Protein AF-I7CPV3-F1 (afdb_monomer_lite)

Secondary structure (DSSP, 8-state):
--PPPHHHHHHHHHHHHHHHHHHHHHHHHTS-HHHH-PPEEEEEETTEEEEEESS-SS-THHHHHHHHHHHHHHHHHHHHHHHHHHHHHHHHHHHHTT-------

Structure (mmCIF, N/CA/C/O backbone):
data_AF-I7CPV3-F1
#
_entry.id   AF-I7CPV3-F1
#
loop_
_atom_site.group_PDB
_atom_site.id
_atom_site.type_symbol
_atom_site.label_atom_id
_atom_site.label_alt_id
_atom_site.label_comp_id
_atom_site.label_asym_id
_atom_site.label_entity_id
_atom_site.label_seq_id
_atom_site.pdbx_PDB_ins_code
_atom_site.Cartn_x
_atom_site.Cartn_y
_atom_site.Cartn_z
_atom_site.occupancy
_atom_site.B_iso_or_equiv
_atom_site.auth_seq_id
_atom_site.auth_comp_id
_atom_site.auth_asym_id
_atom_site.auth_atom_id
_atom_site.pdbx_PDB_model_num
ATOM 1 N N . MET A 1 1 ? 0.836 -8.571 -29.871 1.00 46.12 1 MET A N 1
ATOM 2 C CA . MET A 1 1 ? 1.008 -8.384 -28.420 1.00 46.12 1 MET A CA 1
ATOM 3 C C . MET A 1 1 ? 2.054 -7.296 -28.303 1.00 46.12 1 MET A C 1
ATOM 5 O O . MET A 1 1 ? 3.117 -7.473 -28.872 1.00 46.12 1 MET A O 1
ATOM 9 N N . ILE A 1 2 ? 1.675 -6.114 -27.819 1.00 61.22 2 ILE A N 1
ATOM 10 C CA . ILE A 1 2 ? 2.611 -4.995 -27.653 1.00 61.22 2 ILE A CA 1
ATOM 11 C C . ILE A 1 2 ? 3.249 -5.204 -26.290 1.00 61.22 2 ILE A C 1
ATOM 13 O O . ILE A 1 2 ? 2.552 -5.153 -25.276 1.00 61.22 2 ILE A O 1
ATOM 17 N N . ASP A 1 3 ? 4.529 -5.549 -26.289 1.00 73.00 3 ASP A N 1
ATOM 18 C CA . ASP A 1 3 ? 5.313 -5.637 -25.069 1.00 73.00 3 ASP A CA 1
ATOM 19 C C . ASP A 1 3 ? 5.643 -4.211 -24.608 1.00 73.00 3 ASP A C 1
ATOM 21 O O . ASP A 1 3 ? 6.162 -3.422 -25.402 1.00 73.00 3 ASP A O 1
ATOM 25 N N . PRO A 1 4 ? 5.288 -3.840 -23.366 1.00 70.94 4 PRO A N 1
ATOM 26 C CA . PRO A 1 4 ? 5.535 -2.499 -22.865 1.00 70.94 4 PRO A CA 1
ATOM 27 C C . PRO A 1 4 ? 7.034 -2.259 -22.706 1.00 70.94 4 PRO A C 1
ATOM 29 O O . PRO A 1 4 ? 7.773 -3.146 -22.262 1.00 70.94 4 PRO A O 1
ATOM 32 N N . THR A 1 5 ? 7.463 -1.041 -23.030 1.00 79.38 5 THR A N 1
ATOM 33 C CA . THR A 1 5 ? 8.871 -0.637 -22.912 1.00 79.38 5 THR A CA 1
ATOM 34 C C . THR A 1 5 ? 9.285 -0.596 -21.436 1.00 79.38 5 THR A C 1
ATOM 36 O O . THR A 1 5 ? 8.443 -0.424 -20.545 1.00 79.38 5 THR A O 1
ATOM 39 N N . ASP A 1 6 ? 10.578 -0.726 -21.129 1.00 78.31 6 ASP A N 1
ATOM 40 C CA . ASP A 1 6 ? 11.042 -0.718 -19.733 1.00 78.31 6 ASP A CA 1
ATOM 41 C C . ASP A 1 6 ? 10.694 0.583 -18.989 1.00 78.31 6 ASP A C 1
ATOM 43 O O . ASP A 1 6 ? 10.393 0.558 -17.790 1.00 78.31 6 ASP A O 1
ATOM 47 N N . ARG A 1 7 ? 10.593 1.710 -19.709 1.00 75.94 7 ARG A N 1
ATOM 48 C CA . ARG A 1 7 ? 10.096 2.981 -19.155 1.00 75.94 7 ARG A CA 1
ATOM 49 C C . ARG A 1 7 ? 8.630 2.898 -18.740 1.00 75.94 7 ARG A C 1
ATOM 51 O O . ARG A 1 7 ? 8.266 3.386 -17.671 1.00 75.94 7 ARG A O 1
ATOM 58 N N . GLU A 1 8 ? 7.786 2.268 -19.552 1.00 81.88 8 GLU A N 1
ATOM 59 C CA . GLU A 1 8 ? 6.363 2.093 -19.242 1.00 81.88 8 GLU A CA 1
ATOM 60 C C . GLU A 1 8 ? 6.172 1.173 -18.032 1.00 81.88 8 GLU A C 1
ATOM 62 O O . GLU A 1 8 ? 5.347 1.455 -17.160 1.00 81.88 8 GLU A O 1
ATOM 67 N N . LYS A 1 9 ? 6.994 0.123 -17.918 1.00 79.56 9 LYS A N 1
ATOM 68 C CA . LYS A 1 9 ? 7.023 -0.761 -16.745 1.00 79.56 9 LYS A CA 1
ATOM 69 C C . LYS A 1 9 ? 7.426 -0.028 -15.465 1.00 79.56 9 LYS A C 1
ATOM 71 O O . LYS A 1 9 ? 6.807 -0.254 -14.426 1.00 79.56 9 LYS A O 1
ATOM 76 N N . ALA A 1 10 ? 8.425 0.855 -15.523 1.00 78.06 10 ALA A N 1
ATOM 77 C CA . ALA A 1 10 ? 8.853 1.638 -14.363 1.00 78.06 10 ALA A CA 1
ATOM 78 C C . ALA A 1 10 ? 7.758 2.614 -13.891 1.00 78.06 10 ALA A C 1
ATOM 80 O O . ALA A 1 10 ? 7.456 2.683 -12.697 1.00 78.06 10 ALA A O 1
ATOM 81 N N . ILE A 1 11 ? 7.104 3.314 -14.825 1.00 83.81 11 ILE A N 1
ATOM 82 C CA . ILE A 1 11 ? 5.985 4.217 -14.512 1.00 83.81 11 ILE A CA 1
ATOM 83 C C . ILE A 1 11 ? 4.813 3.432 -13.912 1.00 83.81 11 ILE A C 1
ATOM 85 O O . ILE A 1 11 ? 4.240 3.855 -12.906 1.00 83.81 11 ILE A O 1
ATOM 89 N N . ALA A 1 12 ? 4.486 2.268 -14.481 1.00 84.50 12 ALA A N 1
ATOM 90 C CA . ALA A 1 12 ? 3.434 1.402 -13.962 1.00 84.50 12 ALA A CA 1
ATOM 91 C C . ALA A 1 12 ? 3.739 0.918 -12.533 1.00 84.50 12 ALA A C 1
ATOM 93 O O . ALA A 1 12 ? 2.859 0.970 -11.675 1.00 84.50 12 ALA A O 1
ATOM 94 N N . ALA A 1 13 ? 4.982 0.515 -12.244 1.00 81.38 13 ALA A N 1
ATOM 95 C CA . ALA A 1 13 ? 5.397 0.100 -10.903 1.00 81.38 13 ALA A CA 1
ATOM 96 C C . ALA A 1 13 ? 5.231 1.230 -9.869 1.00 81.38 13 ALA A C 1
ATOM 98 O O . ALA A 1 13 ? 4.670 1.010 -8.792 1.00 81.38 13 ALA A O 1
ATOM 99 N N . CYS A 1 14 ? 5.637 2.456 -10.216 1.00 83.19 14 CYS A N 1
ATOM 100 C CA . CYS A 1 14 ? 5.428 3.634 -9.373 1.00 83.19 14 CYS A CA 1
ATOM 101 C C . CYS A 1 14 ? 3.939 3.941 -9.160 1.00 83.19 14 CYS A C 1
ATOM 103 O O . CYS A 1 14 ? 3.518 4.173 -8.027 1.00 83.19 14 CYS A O 1
ATOM 105 N N . ALA A 1 15 ? 3.125 3.903 -10.218 1.00 87.75 15 ALA A N 1
ATOM 106 C CA . ALA A 1 15 ? 1.689 4.156 -10.123 1.00 87.75 15 ALA A CA 1
ATOM 107 C C . ALA A 1 15 ? 0.982 3.136 -9.215 1.00 87.75 15 ALA A C 1
ATOM 109 O O . ALA A 1 15 ? 0.148 3.513 -8.391 1.00 87.75 15 ALA A O 1
ATOM 110 N N . VAL A 1 16 ? 1.354 1.857 -9.313 1.00 88.25 16 VAL A N 1
ATOM 111 C CA . VAL A 1 16 ? 0.832 0.795 -8.444 1.00 88.25 16 VA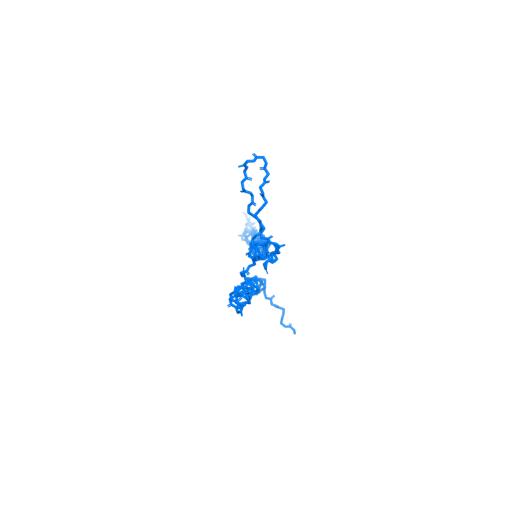L A CA 1
ATOM 112 C C . VAL A 1 16 ? 1.243 1.025 -6.991 1.00 88.25 16 VAL A C 1
ATOM 114 O O . VAL A 1 16 ? 0.389 0.964 -6.108 1.00 88.25 16 VAL A O 1
ATOM 117 N N . ALA A 1 17 ? 2.515 1.340 -6.727 1.00 87.56 17 ALA A N 1
ATOM 118 C CA . ALA A 1 17 ? 2.985 1.615 -5.370 1.00 87.56 17 ALA A CA 1
ATOM 119 C C . ALA A 1 17 ? 2.232 2.793 -4.735 1.00 87.56 17 ALA A C 1
ATOM 121 O O . ALA A 1 17 ? 1.75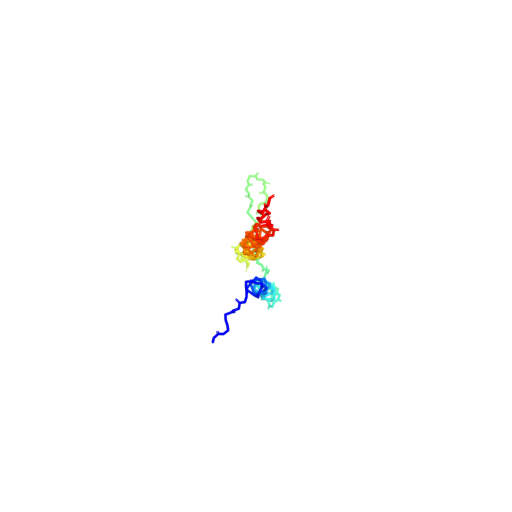0 2.683 -3.607 1.00 87.56 17 ALA A O 1
ATOM 122 N N . VAL A 1 18 ? 2.055 3.890 -5.478 1.00 89.00 18 VAL A N 1
ATOM 123 C CA . VAL A 1 18 ? 1.279 5.049 -5.017 1.00 89.00 18 VAL A CA 1
ATOM 124 C C . VAL A 1 18 ? -0.185 4.674 -4.790 1.00 89.00 18 VAL A C 1
ATOM 126 O O . VAL A 1 18 ? -0.746 5.049 -3.765 1.00 89.00 18 VAL A O 1
ATOM 129 N N . GLY A 1 19 ? -0.797 3.903 -5.692 1.00 90.31 19 GLY A N 1
ATOM 130 C CA . GLY A 1 19 ? -2.180 3.447 -5.556 1.00 90.31 19 GLY A CA 1
ATOM 131 C C . GLY A 1 19 ? -2.409 2.586 -4.312 1.00 90.31 19 GLY A C 1
ATOM 132 O O . GLY A 1 19 ? -3.391 2.793 -3.601 1.00 90.31 19 GLY A O 1
ATOM 133 N N . ILE A 1 20 ? -1.483 1.673 -4.002 1.00 87.75 20 ILE A N 1
ATOM 134 C CA . ILE A 1 20 ? -1.531 0.847 -2.786 1.00 87.75 20 ILE A CA 1
ATOM 135 C C . ILE A 1 20 ? -1.461 1.734 -1.542 1.00 87.75 20 ILE A C 1
ATOM 137 O O . ILE A 1 20 ? -2.314 1.625 -0.661 1.00 87.75 20 ILE A O 1
ATOM 141 N N . VAL A 1 21 ? -0.479 2.639 -1.477 1.00 89.56 21 VAL A N 1
ATOM 142 C CA . VAL A 1 21 ? -0.304 3.529 -0.322 1.00 89.56 21 VAL A CA 1
ATOM 143 C C . VAL A 1 21 ? -1.518 4.443 -0.161 1.00 89.56 21 VAL A C 1
ATOM 145 O O . VAL A 1 21 ? -2.105 4.499 0.918 1.00 89.56 21 VAL A O 1
ATOM 148 N N . ALA A 1 22 ? -1.957 5.107 -1.229 1.00 90.31 22 ALA A N 1
ATOM 149 C CA . ALA A 1 22 ? -3.124 5.981 -1.199 1.00 90.31 22 ALA A CA 1
ATOM 150 C C . ALA A 1 22 ? -4.391 5.223 -0.777 1.00 90.31 22 ALA A C 1
ATOM 152 O O . ALA A 1 22 ? -5.122 5.692 0.092 1.00 90.31 22 ALA A O 1
ATOM 153 N N . GLY A 1 23 ? -4.621 4.024 -1.320 1.00 89.56 23 GLY A N 1
ATOM 154 C CA . GLY A 1 23 ? -5.753 3.175 -0.950 1.00 89.56 23 GLY A CA 1
ATOM 155 C C . GLY A 1 23 ? -5.738 2.775 0.526 1.00 89.56 23 GLY A C 1
ATOM 156 O O . GLY A 1 23 ? -6.774 2.826 1.186 1.00 89.56 23 GLY A O 1
ATOM 157 N N . MET A 1 24 ? -4.565 2.453 1.077 1.00 87.19 24 MET A N 1
ATOM 158 C CA . MET A 1 24 ? -4.407 2.156 2.504 1.00 87.19 24 MET A CA 1
ATOM 159 C C . MET A 1 24 ? -4.741 3.362 3.390 1.00 87.19 24 MET A C 1
ATOM 161 O O . MET A 1 24 ? -5.452 3.214 4.384 1.00 87.19 24 MET A O 1
ATOM 165 N N . TRP A 1 25 ? -4.274 4.558 3.026 1.00 88.38 25 TRP A N 1
ATOM 166 C CA . TRP A 1 25 ? -4.578 5.789 3.762 1.00 88.38 25 TRP A CA 1
ATOM 167 C C . TRP A 1 25 ? -6.053 6.186 3.668 1.00 88.38 25 TRP A C 1
ATOM 169 O O . TRP A 1 25 ? -6.644 6.572 4.675 1.00 88.38 25 TRP A O 1
ATOM 179 N N . VAL A 1 26 ? -6.674 6.029 2.497 1.00 90.31 26 VAL A N 1
ATOM 180 C CA . VAL A 1 26 ? -8.117 6.243 2.320 1.00 90.31 26 VAL A CA 1
ATOM 181 C C . VAL A 1 26 ? -8.918 5.246 3.154 1.00 90.31 26 VAL A C 1
ATOM 183 O O . VAL A 1 26 ? -9.858 5.644 3.834 1.00 90.31 26 VAL A O 1
ATOM 186 N N . GLY A 1 27 ? -8.527 3.968 3.161 1.00 85.69 27 GLY A N 1
ATOM 187 C CA . GLY A 1 27 ? -9.157 2.948 4.000 1.00 85.69 27 GLY A CA 1
ATOM 188 C C . GLY A 1 27 ? -9.078 3.287 5.489 1.00 85.69 27 GLY A C 1
ATOM 189 O O . GLY A 1 27 ? -10.069 3.141 6.198 1.00 85.69 27 GLY A O 1
ATOM 190 N N . LEU A 1 28 ? -7.935 3.810 5.949 1.00 85.44 28 LEU A N 1
ATOM 191 C CA . LEU A 1 28 ? -7.767 4.292 7.321 1.00 85.44 28 LEU A CA 1
ATOM 192 C C . LEU A 1 28 ? -8.685 5.484 7.632 1.00 85.44 28 LEU A C 1
ATOM 194 O O . LEU A 1 28 ? -9.276 5.529 8.704 1.00 85.44 28 LEU A O 1
ATOM 198 N N . TRP A 1 29 ? -8.825 6.433 6.704 1.00 85.62 29 TRP A N 1
ATOM 199 C CA . TRP A 1 29 ? -9.712 7.593 6.861 1.00 85.62 29 TRP A CA 1
ATOM 200 C C . TRP A 1 29 ? -11.196 7.231 6.871 1.00 85.62 29 TRP A C 1
ATOM 202 O O . TRP A 1 29 ? -12.000 7.951 7.457 1.00 85.62 29 TRP A O 1
ATOM 212 N N . LEU A 1 30 ? -11.564 6.132 6.216 1.00 86.81 30 LEU A N 1
ATOM 213 C CA . LEU A 1 30 ? -12.942 5.658 6.165 1.00 86.81 30 LEU A CA 1
ATOM 214 C C . LEU A 1 30 ? -13.366 4.934 7.451 1.00 86.81 30 LEU A C 1
ATOM 216 O O . LEU A 1 30 ? -14.553 4.655 7.628 1.00 86.81 30 LEU A O 1
ATOM 220 N N . LEU A 1 31 ? -12.415 4.608 8.336 1.00 80.94 31 LEU A N 1
ATOM 221 C CA . LEU A 1 31 ? -12.723 3.986 9.614 1.00 80.94 31 LEU A CA 1
ATOM 222 C C . LEU A 1 31 ? -13.375 5.002 10.566 1.00 80.94 31 LEU A C 1
ATOM 224 O O . LEU A 1 31 ? -12.881 6.123 10.710 1.00 80.94 31 LEU A O 1
ATOM 228 N N . PRO A 1 32 ? -14.460 4.612 11.256 1.00 78.56 32 PRO A N 1
ATOM 229 C CA . PRO A 1 32 ? -15.071 5.443 12.285 1.00 78.56 32 PRO A CA 1
ATOM 230 C C . PRO A 1 32 ? -14.081 5.685 13.433 1.00 78.56 32 PRO A C 1
ATOM 232 O O . PRO A 1 32 ? -13.298 4.800 13.788 1.00 78.56 32 PRO A O 1
ATOM 235 N N . ALA A 1 33 ? -14.109 6.880 14.029 1.00 74.19 33 ALA A N 1
ATOM 236 C CA . ALA A 1 33 ? -13.166 7.279 15.080 1.00 74.19 33 ALA A CA 1
ATOM 237 C C . ALA A 1 33 ? -13.225 6.346 16.305 1.00 74.19 33 ALA A C 1
ATOM 239 O O . ALA A 1 33 ? -12.223 6.129 16.985 1.00 74.19 33 ALA A O 1
ATOM 240 N N . GLU A 1 34 ? -14.381 5.731 16.541 1.00 69.38 34 GLU A N 1
ATOM 241 C CA . GLU A 1 34 ? -14.624 4.742 17.585 1.00 69.38 34 GLU A CA 1
ATOM 242 C C . GLU A 1 34 ? -13.794 3.466 17.384 1.00 69.38 34 GLU A C 1
ATOM 244 O O . GLU A 1 34 ? -13.425 2.824 18.361 1.00 69.38 34 GLU A O 1
ATOM 249 N N . ALA A 1 35 ? -13.438 3.119 16.141 1.00 70.75 35 ALA A N 1
ATOM 250 C CA . ALA A 1 35 ? -12.560 1.987 15.847 1.00 70.75 35 ALA A CA 1
ATOM 251 C C . ALA A 1 35 ? -11.079 2.288 16.143 1.00 70.75 35 ALA A C 1
ATOM 253 O O . ALA A 1 35 ? -10.290 1.361 16.319 1.00 70.75 35 ALA A O 1
ATOM 254 N N . LEU A 1 36 ? -10.695 3.569 16.214 1.00 68.19 36 LEU A N 1
ATOM 255 C CA . LEU A 1 36 ? -9.356 4.001 16.632 1.00 68.19 36 LEU A CA 1
ATOM 256 C C . LEU A 1 36 ? -9.269 4.299 18.137 1.00 68.19 36 LEU A C 1
ATOM 258 O O . LEU A 1 36 ? -8.167 4.300 18.687 1.00 68.19 36 LEU A O 1
ATOM 262 N N . ASN A 1 37 ? -10.400 4.546 18.803 1.00 69.25 37 ASN A N 1
ATOM 263 C CA . ASN A 1 37 ? -10.451 4.855 20.228 1.00 69.25 37 ASN A CA 1
ATOM 264 C C . ASN A 1 37 ? -10.497 3.571 21.068 1.00 69.25 37 ASN A C 1
ATOM 266 O O . ASN A 1 37 ? -11.559 3.108 21.482 1.00 69.25 37 ASN A O 1
ATOM 270 N N . VAL A 1 38 ? -9.327 2.977 21.295 1.00 68.75 38 VAL A N 1
ATOM 271 C CA . VAL A 1 38 ? -9.197 1.748 22.085 1.00 68.75 38 VAL A CA 1
ATOM 272 C C . VAL A 1 38 ? -8.972 2.099 23.560 1.00 68.75 38 VAL A C 1
ATOM 274 O O . VAL A 1 38 ? -8.172 2.998 23.842 1.00 68.75 38 VAL A O 1
ATOM 277 N N . PRO A 1 39 ? -9.629 1.406 24.513 1.00 70.06 39 PRO A N 1
ATOM 278 C CA . PRO A 1 39 ? -9.320 1.549 25.930 1.00 70.06 39 PRO A CA 1
ATOM 279 C C . PRO A 1 39 ? -7.816 1.381 26.184 1.00 70.06 39 PRO A C 1
ATOM 281 O O . PRO A 1 39 ? -7.153 0.491 25.642 1.00 70.06 39 PRO A O 1
ATOM 284 N N . MET A 1 40 ? -7.267 2.292 26.986 1.00 73.38 40 MET A N 1
ATOM 285 C CA . MET A 1 40 ? -5.874 2.237 27.410 1.00 73.38 40 MET A CA 1
ATOM 286 C C . MET A 1 40 ? -5.788 1.477 28.730 1.00 73.38 40 MET A C 1
ATOM 288 O O . MET A 1 40 ? -6.391 1.888 29.722 1.00 73.38 40 MET A O 1
ATOM 292 N N . ASP A 1 41 ? -5.022 0.390 28.743 1.00 70.50 41 ASP A N 1
ATOM 293 C CA . ASP A 1 41 ? -4.628 -0.282 29.974 1.00 70.50 41 ASP A CA 1
ATOM 294 C C . ASP A 1 41 ? -3.569 0.580 30.669 1.00 70.50 41 ASP A C 1
ATOM 296 O O . ASP A 1 41 ? -2.563 0.981 30.069 1.00 70.50 41 ASP A O 1
ATOM 300 N N . VAL A 1 42 ? -3.833 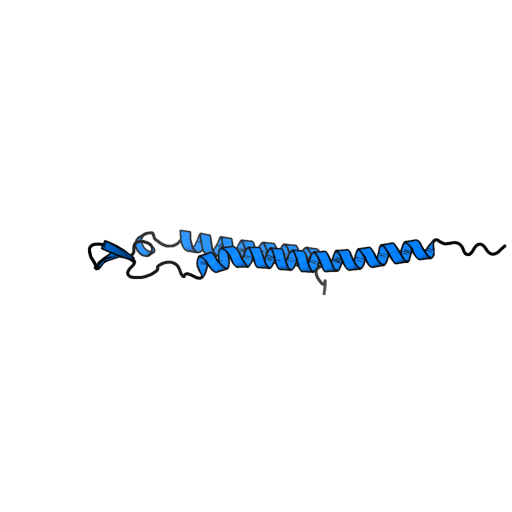0.910 31.931 1.00 67.50 42 VAL A N 1
ATOM 301 C CA . VAL A 1 42 ? -2.941 1.708 32.766 1.00 67.50 42 VAL A CA 1
ATOM 302 C C . VAL A 1 42 ? -2.360 0.787 33.829 1.00 67.50 42 VAL A C 1
ATOM 304 O O . VAL A 1 42 ? -2.877 0.668 34.941 1.00 67.50 42 VAL A O 1
ATOM 307 N N . THR A 1 43 ? -1.261 0.121 33.491 1.00 69.38 43 THR A N 1
ATOM 308 C CA . THR A 1 43 ? -0.574 -0.773 34.418 1.00 69.38 43 THR A CA 1
ATOM 309 C C . THR A 1 43 ? 0.476 0.010 35.208 1.00 69.38 43 THR A C 1
ATOM 311 O O . THR A 1 43 ? 1.413 0.589 34.655 1.00 69.38 43 THR A O 1
ATOM 314 N N . LYS A 1 44 ? 0.355 0.013 36.541 1.00 65.50 44 LYS A N 1
ATOM 315 C CA . LYS A 1 44 ? 1.340 0.636 37.437 1.00 65.50 44 LYS A CA 1
ATOM 316 C C . LYS A 1 44 ? 2.393 -0.400 37.840 1.00 65.50 44 LYS A C 1
ATOM 318 O O . LYS A 1 44 ? 2.104 -1.301 38.627 1.00 65.50 44 LYS A O 1
ATOM 323 N N . ARG A 1 45 ? 3.619 -0.288 37.320 1.00 64.06 45 ARG A N 1
ATOM 324 C CA . ARG A 1 45 ? 4.757 -1.150 37.696 1.00 64.06 45 ARG A CA 1
ATOM 325 C C . ARG A 1 45 ? 5.910 -0.297 38.212 1.00 64.06 45 ARG A C 1
ATOM 327 O O . ARG A 1 45 ? 6.298 0.668 37.577 1.00 64.06 45 ARG A O 1
ATOM 334 N N . GLN A 1 46 ? 6.458 -0.672 39.371 1.00 69.69 46 GLN A N 1
ATOM 335 C CA . GLN A 1 46 ? 7.639 -0.032 39.980 1.00 69.69 46 GLN A CA 1
ATOM 336 C C . GLN A 1 46 ? 7.549 1.503 40.124 1.00 69.69 46 GLN A C 1
ATOM 338 O O . GLN A 1 46 ? 8.540 2.207 39.996 1.00 69.69 46 GLN A O 1
ATOM 343 N N . GLY A 1 47 ? 6.358 2.037 40.409 1.00 74.25 47 GLY A N 1
ATOM 344 C CA . GLY A 1 47 ? 6.157 3.483 40.570 1.00 74.25 47 GLY A CA 1
ATOM 345 C C . GLY A 1 47 ? 6.006 4.259 39.257 1.00 74.25 47 GLY A C 1
ATOM 346 O O . GLY A 1 47 ? 5.582 5.410 39.301 1.00 74.25 47 GLY A O 1
ATOM 347 N N . GLU A 1 48 ? 6.241 3.620 38.112 1.00 68.31 48 GLU A N 1
ATOM 348 C CA . GLU A 1 48 ? 5.997 4.174 36.784 1.00 68.31 48 GLU A CA 1
ATOM 349 C C . GLU A 1 48 ? 4.629 3.729 36.252 1.00 68.31 48 GLU A C 1
ATOM 351 O O . GLU A 1 48 ? 4.190 2.581 36.406 1.00 68.31 48 GLU A O 1
ATOM 356 N N . THR A 1 49 ? 3.924 4.679 35.646 1.00 72.75 49 THR A N 1
ATOM 357 C CA . THR A 1 49 ? 2.635 4.443 34.999 1.00 72.75 49 THR A CA 1
ATOM 358 C C . THR A 1 49 ? 2.907 4.081 33.544 1.00 72.75 49 THR A C 1
ATOM 360 O O . THR A 1 49 ? 3.305 4.945 32.765 1.00 72.75 49 THR A O 1
ATOM 363 N N . TYR A 1 50 ? 2.711 2.814 33.182 1.00 69.81 50 TYR A N 1
ATOM 364 C CA . TYR A 1 50 ? 2.799 2.364 31.797 1.00 69.81 50 TYR A CA 1
ATOM 365 C C . TYR A 1 50 ? 1.399 2.365 31.193 1.00 69.81 50 TYR A C 1
ATOM 367 O O . TYR A 1 50 ? 0.508 1.663 31.669 1.00 69.81 50 TYR A O 1
ATOM 375 N N . THR A 1 51 ? 1.221 3.163 30.146 1.00 69.56 51 THR A N 1
ATOM 376 C CA . THR A 1 51 ? -0.023 3.224 29.380 1.00 69.56 51 THR A CA 1
ATOM 377 C C . THR A 1 51 ? 0.172 2.447 28.084 1.00 69.56 51 THR A C 1
ATOM 379 O O . THR A 1 51 ? 1.009 2.822 27.262 1.00 69.56 51 THR A O 1
ATOM 382 N N . SER A 1 52 ? -0.584 1.368 27.889 1.00 68.38 52 SER A N 1
ATOM 383 C CA . SER A 1 52 ? -0.581 0.594 26.643 1.00 68.38 52 SER A CA 1
ATOM 384 C C . SER A 1 52 ? -2.003 0.398 26.122 1.00 68.38 52 SER A C 1
ATOM 386 O O . SER A 1 52 ? -2.891 0.101 26.916 1.00 68.38 52 SER A O 1
ATOM 388 N N . PRO A 1 53 ? -2.251 0.529 24.808 1.00 68.81 53 PRO A N 1
ATOM 389 C CA . PRO A 1 53 ? -3.566 0.236 24.248 1.00 68.81 53 PRO A CA 1
ATOM 390 C C . PRO A 1 53 ? -3.888 -1.257 24.397 1.00 68.81 53 PRO A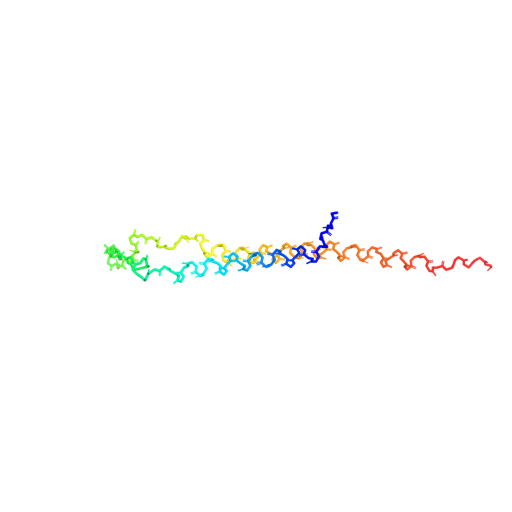 C 1
ATOM 392 O O . PRO A 1 53 ? -3.014 -2.094 24.164 1.00 68.81 53 PRO A O 1
ATOM 395 N N . GLU A 1 54 ? -5.132 -1.587 24.757 1.00 68.88 54 GLU A N 1
ATOM 396 C CA . GLU A 1 54 ? -5.573 -2.975 24.978 1.00 68.88 54 GLU A CA 1
ATOM 397 C C . GLU A 1 54 ? -5.494 -3.817 23.690 1.00 68.88 54 GLU A C 1
ATOM 399 O O . GLU A 1 54 ? -5.084 -4.975 23.704 1.00 68.88 54 GLU A O 1
ATOM 404 N N . PHE A 1 55 ? -5.787 -3.194 22.545 1.00 66.25 55 PHE A N 1
ATOM 405 C CA . PHE A 1 55 ? -5.623 -3.763 21.208 1.00 66.25 55 PHE A CA 1
ATOM 406 C C . PHE A 1 55 ? -5.050 -2.717 20.243 1.00 66.25 55 PHE A C 1
ATOM 408 O O . PHE A 1 55 ? -5.220 -1.513 20.428 1.00 66.25 55 PHE A O 1
ATOM 415 N N . ARG A 1 56 ? -4.348 -3.163 19.194 1.00 70.38 56 ARG A N 1
ATOM 416 C CA . ARG A 1 56 ? -3.783 -2.268 18.169 1.00 70.38 56 ARG A CA 1
ATOM 417 C C . ARG A 1 56 ? -4.777 -2.113 17.013 1.00 70.38 56 ARG A C 1
ATOM 419 O O . ARG A 1 56 ? -4.962 -3.085 16.283 1.00 70.38 56 ARG A O 1
ATOM 426 N N . PRO A 1 57 ? -5.380 -0.926 16.811 1.00 69.19 57 PRO A N 1
ATOM 427 C CA . PRO A 1 57 ? -6.402 -0.733 15.780 1.00 69.19 57 PRO A CA 1
ATOM 428 C C . PRO A 1 57 ? -5.808 -0.756 14.367 1.00 69.19 57 PRO A C 1
ATOM 430 O O . PRO A 1 57 ? -6.467 -1.160 13.415 1.00 69.19 57 PRO A O 1
ATOM 433 N N . VAL A 1 58 ? -4.538 -0.362 14.233 1.00 76.94 58 VAL A N 1
ATOM 434 C CA . VAL A 1 58 ? -3.812 -0.368 12.963 1.00 76.94 58 VAL A CA 1
ATOM 435 C C . VAL A 1 58 ? -2.762 -1.483 12.985 1.00 76.94 58 VAL A C 1
ATOM 437 O O . VAL A 1 58 ? -1.962 -1.555 13.928 1.00 76.94 58 VAL A O 1
ATOM 440 N N . PRO A 1 59 ? -2.721 -2.353 11.959 1.00 79.75 59 PRO A N 1
ATOM 441 C CA . PRO A 1 59 ? -1.706 -3.389 11.870 1.00 79.75 59 PRO A CA 1
ATOM 442 C C . PRO A 1 59 ? -0.317 -2.760 11.744 1.00 79.75 59 PRO A C 1
ATOM 444 O O . PRO A 1 59 ? -0.110 -1.780 11.030 1.00 79.75 59 PRO A O 1
ATOM 447 N N . SER A 1 60 ? 0.675 -3.349 12.414 1.00 80.94 60 SER A N 1
ATOM 448 C CA . SER A 1 60 ? 2.051 -2.823 12.409 1.00 80.94 60 SER A CA 1
ATOM 449 C C . SER A 1 60 ? 2.695 -2.833 11.014 1.00 80.94 60 SER A C 1
ATOM 451 O O . SER A 1 60 ? 3.623 -2.071 10.757 1.00 80.94 60 SER A O 1
ATOM 453 N N . SER A 1 61 ? 2.162 -3.637 10.088 1.00 80.62 61 SER A N 1
ATOM 454 C CA . SER A 1 61 ? 2.557 -3.650 8.678 1.00 80.62 61 SER A CA 1
ATOM 455 C C . SER A 1 61 ? 2.155 -2.389 7.910 1.00 80.62 61 SER A C 1
ATOM 457 O O . SER A 1 61 ? 2.724 -2.145 6.853 1.00 80.62 61 SER A O 1
ATOM 459 N N . PHE A 1 62 ? 1.236 -1.560 8.416 1.00 84.25 62 PHE A N 1
ATOM 460 C CA . PHE A 1 62 ? 0.761 -0.368 7.708 1.00 84.25 62 PHE A CA 1
ATOM 461 C C . PHE A 1 62 ? 1.898 0.605 7.364 1.00 84.25 62 PHE A C 1
ATOM 463 O O . PHE A 1 62 ? 2.060 1.015 6.213 1.00 84.25 62 PHE A O 1
ATOM 470 N N . LEU A 1 63 ? 2.737 0.918 8.357 1.00 82.69 63 LEU A N 1
ATOM 471 C CA . LEU A 1 63 ? 3.910 1.774 8.167 1.00 82.69 63 LEU A CA 1
ATOM 472 C C . LEU A 1 63 ? 4.987 1.080 7.333 1.00 82.69 63 LEU A C 1
ATOM 474 O O . LEU A 1 63 ? 5.620 1.719 6.497 1.00 82.69 63 LEU A O 1
ATOM 478 N N . ILE A 1 64 ? 5.151 -0.234 7.515 1.00 86.56 64 ILE A N 1
ATOM 479 C CA . ILE A 1 64 ? 6.108 -1.028 6.741 1.00 86.56 64 ILE A CA 1
ATOM 480 C C . ILE A 1 64 ? 5.763 -0.939 5.255 1.00 86.56 64 ILE A C 1
ATOM 482 O O . ILE A 1 64 ? 6.628 -0.588 4.464 1.00 86.56 64 ILE A O 1
ATOM 486 N N . VAL A 1 65 ? 4.510 -1.178 4.864 1.00 84.19 65 VAL A N 1
ATOM 487 C CA . VAL A 1 65 ? 4.072 -1.124 3.459 1.00 84.19 65 VAL A CA 1
ATOM 488 C C . VAL A 1 65 ? 4.145 0.300 2.906 1.00 84.19 65 VAL A C 1
ATOM 490 O O . VAL A 1 65 ? 4.611 0.488 1.786 1.00 84.19 65 VAL A O 1
ATOM 493 N N . THR A 1 66 ? 3.781 1.308 3.705 1.00 86.31 66 THR A N 1
ATOM 494 C CA . THR A 1 66 ? 3.863 2.726 3.306 1.00 86.31 66 THR A CA 1
ATOM 495 C C . THR A 1 66 ? 5.285 3.151 2.927 1.00 86.31 66 THR A C 1
ATOM 497 O O . THR A 1 66 ? 5.450 3.975 2.035 1.00 86.31 66 THR A O 1
ATOM 500 N N . ILE A 1 67 ? 6.311 2.586 3.571 1.00 87.00 67 ILE A N 1
ATOM 501 C CA . ILE A 1 67 ? 7.722 2.903 3.294 1.00 87.00 67 ILE A CA 1
ATOM 502 C C . ILE A 1 67 ? 8.317 1.952 2.248 1.00 87.00 67 ILE A C 1
ATOM 504 O O . ILE A 1 67 ? 9.018 2.382 1.333 1.00 87.00 67 ILE A O 1
ATOM 508 N N . THR A 1 68 ? 8.040 0.652 2.368 1.00 87.94 68 THR A N 1
ATOM 509 C CA . THR A 1 68 ? 8.643 -0.378 1.509 1.00 87.94 68 THR A CA 1
ATOM 510 C C . THR A 1 68 ? 8.084 -0.367 0.096 1.00 87.94 68 THR A C 1
ATOM 512 O O . THR A 1 68 ? 8.860 -0.562 -0.832 1.00 87.94 68 THR A O 1
ATOM 515 N N . ALA A 1 69 ? 6.791 -0.096 -0.113 1.00 86.00 69 ALA A N 1
ATOM 516 C CA . ALA A 1 69 ? 6.225 -0.075 -1.462 1.00 86.00 69 ALA A CA 1
ATOM 517 C C . ALA A 1 69 ? 6.848 1.030 -2.346 1.00 86.00 69 ALA A C 1
ATOM 519 O O . ALA A 1 69 ? 7.300 0.702 -3.445 1.00 86.00 69 ALA A O 1
ATOM 520 N N . PRO A 1 70 ? 6.985 2.295 -1.891 1.00 83.50 70 PRO A N 1
ATOM 521 C CA . PRO A 1 70 ? 7.736 3.309 -2.633 1.00 83.50 70 PRO A CA 1
ATOM 522 C C . PRO A 1 70 ? 9.216 2.956 -2.796 1.00 83.50 70 PRO A 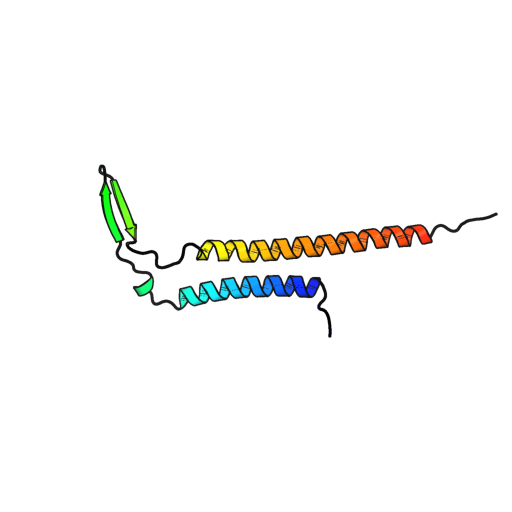C 1
ATOM 524 O O . PRO A 1 70 ? 9.757 3.117 -3.885 1.00 83.50 70 PRO A O 1
ATOM 527 N N . ALA A 1 71 ? 9.872 2.445 -1.748 1.00 86.62 71 ALA A N 1
ATOM 528 C CA . ALA A 1 71 ? 11.287 2.079 -1.816 1.00 86.62 71 ALA A CA 1
ATOM 529 C C . ALA A 1 71 ? 11.551 0.975 -2.853 1.00 86.62 71 ALA A C 1
ATOM 531 O O . ALA A 1 71 ? 12.509 1.066 -3.616 1.00 86.62 71 ALA A O 1
ATOM 532 N N . LEU A 1 72 ? 10.679 -0.035 -2.927 1.00 85.94 72 LEU A N 1
ATOM 533 C CA . LEU A 1 72 ? 10.756 -1.099 -3.926 1.00 85.94 72 LEU A CA 1
ATOM 534 C C . LEU A 1 72 ? 10.475 -0.581 -5.335 1.00 85.94 72 LEU A C 1
ATOM 536 O O . LEU A 1 72 ? 11.151 -1.002 -6.265 1.00 85.94 72 LEU A O 1
ATOM 540 N N . ALA A 1 73 ? 9.528 0.345 -5.502 1.00 84.44 73 ALA A N 1
ATOM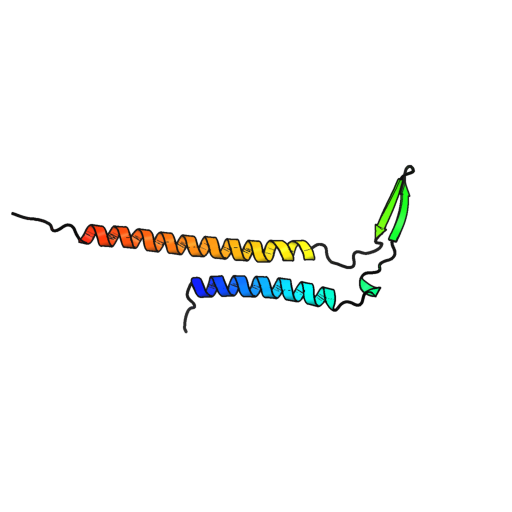 541 C CA . ALA A 1 73 ? 9.276 0.966 -6.800 1.00 84.44 73 ALA A CA 1
ATOM 542 C C . ALA A 1 73 ? 10.484 1.786 -7.285 1.00 84.44 73 ALA A C 1
ATOM 544 O O . ALA A 1 73 ? 10.885 1.657 -8.440 1.00 84.44 73 ALA A O 1
ATOM 545 N N . ILE A 1 74 ? 11.112 2.561 -6.393 1.00 84.50 74 ILE A N 1
ATOM 546 C CA . ILE A 1 74 ? 12.339 3.313 -6.692 1.00 84.50 74 ILE A CA 1
ATOM 547 C C . ILE A 1 74 ? 13.474 2.350 -7.040 1.00 84.50 74 ILE A C 1
ATOM 549 O O . ILE A 1 74 ? 14.112 2.515 -8.077 1.00 84.50 74 ILE A O 1
ATOM 553 N N . TYR A 1 75 ? 13.696 1.320 -6.221 1.00 85.56 75 TYR A N 1
ATOM 554 C CA . TYR A 1 75 ? 14.724 0.312 -6.475 1.00 85.56 75 TYR A CA 1
ATOM 555 C C . TYR A 1 75 ? 14.516 -0.378 -7.826 1.00 85.56 75 TYR A C 1
ATOM 557 O O . TYR A 1 75 ? 15.446 -0.459 -8.623 1.00 85.56 75 TYR A O 1
ATOM 565 N N . TYR A 1 76 ? 13.285 -0.802 -8.120 1.00 82.00 76 TYR A N 1
ATOM 566 C CA . TYR A 1 76 ? 12.936 -1.415 -9.398 1.00 82.00 76 TYR A CA 1
ATOM 567 C C . TYR A 1 76 ? 13.200 -0.465 -10.569 1.00 82.00 76 TYR A C 1
ATOM 569 O O . TYR A 1 76 ? 13.773 -0.875 -11.574 1.00 82.00 76 TYR A O 1
ATOM 577 N N . SER A 1 77 ? 12.831 0.812 -10.428 1.00 77.81 77 SER A N 1
ATOM 578 C CA . SER A 1 77 ? 13.093 1.813 -11.462 1.00 77.81 77 SER A CA 1
ATOM 579 C C . SER A 1 77 ? 14.591 2.025 -11.686 1.00 77.81 77 SER A C 1
ATOM 581 O O . SER A 1 77 ? 15.010 2.112 -12.832 1.00 77.81 77 SER A O 1
ATOM 583 N N . TYR A 1 78 ? 15.398 2.032 -10.620 1.00 77.19 78 TYR A N 1
ATOM 584 C CA . TYR A 1 78 ? 16.842 2.234 -10.704 1.00 77.19 78 TYR A CA 1
ATOM 585 C C . TYR A 1 78 ? 17.546 1.051 -11.369 1.00 77.19 78 TYR A C 1
ATOM 587 O O . TYR A 1 78 ? 18.318 1.261 -12.293 1.00 77.19 78 TYR A O 1
ATOM 595 N N . VAL A 1 79 ? 17.221 -0.185 -10.967 1.00 77.06 79 VAL A N 1
ATOM 596 C CA . VAL A 1 79 ? 17.778 -1.403 -11.587 1.00 77.06 79 VAL A CA 1
ATOM 597 C C . VAL A 1 79 ? 17.419 -1.484 -13.070 1.00 77.06 79 VAL A C 1
ATOM 599 O O . VAL A 1 79 ? 18.246 -1.871 -13.887 1.00 77.06 79 VAL A O 1
ATOM 602 N N . LYS A 1 80 ? 16.191 -1.100 -13.441 1.00 70.88 80 LYS A N 1
ATOM 603 C CA . LYS A 1 80 ? 15.785 -1.103 -14.851 1.00 70.88 80 LYS A CA 1
ATOM 604 C C . LYS A 1 80 ? 16.365 0.051 -15.662 1.00 70.88 80 LYS A C 1
ATOM 606 O O . LYS A 1 80 ? 16.573 -0.111 -16.856 1.00 70.88 80 LYS A O 1
ATOM 611 N N . LEU A 1 81 ? 16.622 1.197 -15.035 1.00 65.81 81 LEU A N 1
ATOM 612 C CA . LEU A 1 81 ? 17.310 2.318 -15.674 1.00 65.81 81 LEU A CA 1
ATOM 613 C C . LEU A 1 81 ? 18.801 2.030 -15.880 1.00 65.81 81 LEU A C 1
ATOM 615 O O . LEU A 1 81 ? 19.314 2.399 -16.926 1.00 65.81 81 LEU A O 1
ATOM 619 N N . SER A 1 82 ? 19.478 1.351 -14.945 1.00 63.00 82 SER A N 1
ATOM 620 C CA . SER A 1 82 ? 20.900 1.007 -15.102 1.00 63.00 82 SER A CA 1
ATOM 621 C C . SER A 1 82 ? 21.143 0.026 -16.249 1.00 63.00 82 SER A C 1
ATOM 623 O O . SER A 1 82 ? 22.101 0.183 -16.986 1.00 63.00 82 SER A O 1
ATOM 625 N N . GLU A 1 83 ? 20.240 -0.938 -16.445 1.00 60.59 83 GLU A N 1
ATOM 626 C CA . GLU A 1 83 ? 20.314 -1.898 -17.558 1.00 60.59 83 GLU A CA 1
ATOM 627 C C . GLU A 1 83 ? 20.159 -1.201 -18.927 1.00 60.59 83 GLU A C 1
ATOM 629 O O . GLU A 1 83 ? 20.739 -1.629 -19.916 1.00 60.59 83 GLU A O 1
ATOM 634 N N . PHE A 1 84 ? 19.427 -0.082 -18.966 1.00 57.81 84 PHE A N 1
ATOM 635 C CA . PHE A 1 84 ? 19.248 0.740 -20.166 1.00 57.81 84 PHE A CA 1
ATOM 636 C C . PHE A 1 84 ? 20.454 1.655 -20.450 1.00 57.81 84 PHE A C 1
ATOM 638 O O . PHE A 1 84 ? 20.724 1.961 -21.608 1.00 57.81 84 PHE A O 1
ATOM 645 N N . ASP A 1 85 ? 21.158 2.113 -19.407 1.00 59.62 85 ASP A N 1
ATOM 646 C CA . ASP A 1 85 ? 22.398 2.898 -19.537 1.00 59.62 85 ASP A CA 1
ATOM 647 C C . ASP A 1 85 ? 23.562 2.020 -20.025 1.00 59.62 85 ASP A C 1
ATOM 649 O O . ASP A 1 85 ? 24.328 2.460 -20.880 1.00 59.62 85 ASP A O 1
ATOM 653 N N . ASP A 1 86 ? 23.657 0.770 -19.552 1.00 60.09 86 ASP A N 1
ATOM 654 C CA . ASP A 1 86 ? 24.667 -0.192 -20.021 1.00 60.09 86 ASP A CA 1
ATOM 655 C C . ASP A 1 86 ? 24.479 -0.523 -21.521 1.00 60.09 86 ASP A C 1
ATOM 657 O O . ASP A 1 86 ? 25.441 -0.487 -22.286 1.00 60.09 86 ASP A O 1
ATOM 661 N N . GLU A 1 87 ? 23.240 -0.747 -21.988 1.00 57.03 87 GLU A N 1
ATOM 662 C CA . GLU A 1 87 ? 22.962 -0.986 -23.420 1.00 57.03 87 GLU A CA 1
ATOM 663 C C . GLU A 1 87 ? 23.237 0.238 -24.318 1.00 57.03 87 GLU A C 1
ATOM 665 O O . GLU A 1 87 ? 23.563 0.079 -25.497 1.00 57.03 87 GLU A O 1
ATOM 670 N N . LEU A 1 88 ? 23.099 1.459 -23.788 1.00 58.56 88 LEU A N 1
ATOM 671 C CA . LEU A 1 88 ? 23.424 2.696 -24.511 1.00 58.56 88 LEU A CA 1
ATOM 672 C C . LEU A 1 88 ? 24.935 2.963 -24.557 1.00 58.56 88 LEU A C 1
ATOM 674 O O . LEU A 1 88 ? 25.419 3.465 -25.569 1.00 58.56 88 LEU A O 1
ATOM 678 N N . GLY A 1 89 ? 25.673 2.615 -23.499 1.00 57.25 89 GLY A N 1
ATOM 679 C CA . GLY A 1 89 ? 27.134 2.723 -23.460 1.00 57.25 89 GLY A CA 1
ATOM 680 C C . GLY A 1 89 ? 27.825 1.784 -24.451 1.00 57.25 89 GLY A C 1
ATOM 681 O O . GLY A 1 89 ? 28.748 2.199 -25.147 1.00 57.25 89 GLY A O 1
ATOM 682 N N . ASP A 1 90 ? 27.318 0.557 -24.594 1.00 57.22 90 ASP A N 1
ATOM 683 C CA . ASP A 1 90 ? 27.867 -0.423 -25.540 1.00 57.22 90 ASP A CA 1
ATOM 684 C C . ASP A 1 90 ? 27.621 -0.037 -27.018 1.00 57.22 90 ASP A C 1
ATOM 686 O O . ASP A 1 90 ? 28.425 -0.381 -27.891 1.00 57.22 90 ASP A O 1
ATOM 690 N N . GLN A 1 91 ? 26.535 0.690 -27.324 1.00 54.38 91 GLN A N 1
ATOM 691 C CA . GLN A 1 91 ? 26.244 1.172 -28.686 1.00 54.38 91 GLN A CA 1
ATOM 692 C C . GLN A 1 91 ? 27.107 2.372 -29.097 1.00 54.38 91 GLN A C 1
ATOM 694 O O . GLN A 1 91 ? 27.540 2.433 -30.247 1.00 54.38 91 GLN A O 1
ATOM 699 N N . ASP A 1 92 ? 27.401 3.291 -28.174 1.00 54.19 92 ASP A N 1
ATOM 700 C CA . ASP A 1 92 ? 28.246 4.463 -28.456 1.00 54.19 92 ASP A CA 1
ATOM 701 C C . ASP A 1 92 ? 29.704 4.038 -28.744 1.00 54.19 92 ASP A C 1
ATOM 703 O O . ASP A 1 92 ? 30.347 4.556 -29.655 1.00 54.19 92 ASP A O 1
ATOM 707 N N . GLU A 1 93 ? 30.208 3.001 -28.059 1.00 56.00 93 GLU A N 1
ATOM 708 C CA . GLU A 1 93 ? 31.550 2.450 -28.314 1.00 56.00 93 GLU A CA 1
ATOM 709 C C . GLU A 1 93 ? 31.663 1.657 -29.630 1.00 56.00 93 GLU A C 1
ATOM 711 O O . GLU A 1 93 ? 32.754 1.561 -30.203 1.00 56.00 93 GLU A O 1
ATOM 716 N N . THR A 1 94 ? 30.569 1.071 -30.136 1.00 55.78 94 THR A N 1
ATOM 717 C CA . THR A 1 94 ? 30.598 0.325 -31.409 1.00 55.78 94 THR A CA 1
ATOM 718 C C . THR A 1 94 ? 30.419 1.214 -32.636 1.00 55.78 94 THR A C 1
ATOM 720 O O . THR A 1 94 ? 31.020 0.916 -33.672 1.00 55.78 94 THR A O 1
ATOM 723 N N . ASP A 1 95 ? 29.668 2.312 -32.529 1.00 55.47 95 ASP A N 1
ATOM 724 C CA . ASP A 1 95 ? 29.555 3.300 -33.607 1.00 55.47 95 ASP A CA 1
ATOM 725 C C . ASP A 1 95 ? 30.857 4.105 -33.781 1.00 55.47 95 ASP A C 1
ATOM 727 O O . ASP A 1 95 ? 31.272 4.343 -34.917 1.00 55.47 95 ASP A O 1
ATOM 731 N N . ASP A 1 96 ? 31.577 4.431 -32.699 1.00 56.28 96 ASP A N 1
ATOM 732 C CA . ASP A 1 96 ? 32.852 5.163 -32.795 1.00 56.28 96 ASP A CA 1
ATOM 733 C C . ASP A 1 96 ? 33.965 4.311 -33.454 1.00 56.28 96 ASP A C 1
ATOM 735 O O . ASP A 1 96 ? 34.792 4.823 -34.213 1.00 56.28 96 ASP A O 1
ATOM 739 N N . GLN A 1 97 ? 33.926 2.979 -33.292 1.00 54.00 97 GLN A N 1
ATOM 740 C CA . GLN A 1 97 ? 34.885 2.056 -33.924 1.00 54.00 97 GLN A CA 1
ATOM 741 C C . GLN A 1 97 ? 34.597 1.707 -35.394 1.00 54.00 97 GLN A C 1
ATOM 743 O O . GLN A 1 97 ? 35.470 1.149 -36.063 1.00 54.00 97 GLN A O 1
ATOM 748 N N . LEU A 1 98 ? 33.427 2.051 -35.945 1.00 57.19 98 LEU A N 1
ATOM 749 C CA . LEU A 1 98 ? 33.179 1.937 -37.391 1.00 57.19 98 LEU A CA 1
ATOM 750 C C . LEU A 1 98 ? 33.659 3.161 -38.189 1.00 57.19 98 LEU A C 1
ATOM 752 O O . LEU A 1 98 ? 33.641 3.124 -39.423 1.00 57.19 98 LEU A O 1
ATOM 756 N N . THR A 1 99 ? 34.101 4.227 -37.514 1.00 56.66 99 THR A N 1
ATOM 757 C CA . THR A 1 99 ? 34.469 5.498 -38.157 1.00 56.66 99 THR A CA 1
ATOM 758 C C . THR A 1 99 ? 35.962 5.677 -38.406 1.00 56.66 99 THR A C 1
ATOM 760 O O . THR A 1 99 ? 36.334 6.693 -38.989 1.00 56.66 99 THR A O 1
ATOM 763 N N . GLU A 1 100 ? 36.830 4.728 -38.042 1.00 59.66 100 GLU A N 1
ATOM 764 C CA . GLU A 1 100 ? 38.225 4.774 -38.491 1.00 59.66 100 GLU A CA 1
ATOM 765 C C . GLU A 1 100 ? 38.304 4.346 -39.968 1.00 59.66 100 GLU A C 1
ATOM 767 O O . GLU A 1 100 ? 38.153 3.157 -40.277 1.00 59.66 100 GLU A O 1
ATOM 772 N N . PRO A 1 101 ? 38.547 5.262 -40.933 1.00 55.28 101 PRO A N 1
ATOM 773 C CA . PRO A 1 101 ? 38.899 4.822 -42.267 1.00 55.28 101 PRO A CA 1
ATOM 774 C C . PRO A 1 101 ? 40.237 4.090 -42.166 1.00 55.28 101 PRO A C 1
ATOM 776 O O . PRO A 1 101 ? 41.242 4.658 -41.740 1.00 55.28 101 PRO A O 1
ATOM 779 N N . ILE A 1 102 ? 40.266 2.835 -42.610 1.00 61.31 102 ILE A N 1
ATOM 780 C CA . ILE A 1 102 ? 41.509 2.167 -42.990 1.00 61.31 102 ILE A CA 1
ATOM 781 C C . ILE A 1 102 ? 42.088 2.979 -44.157 1.00 61.31 102 ILE A C 1
ATOM 783 O O . ILE A 1 102 ? 41.745 2.756 -45.319 1.00 61.31 102 ILE A O 1
ATOM 787 N N . ILE A 1 103 ? 42.917 3.979 -43.847 1.00 55.59 103 ILE A N 1
ATOM 788 C CA . ILE A 1 103 ? 43.695 4.725 -44.835 1.00 55.59 103 ILE A CA 1
ATOM 789 C C . ILE A 1 103 ? 44.830 3.793 -45.266 1.00 55.59 103 ILE A C 1
ATOM 791 O O . ILE A 1 103 ? 45.910 3.781 -44.682 1.00 55.59 103 ILE A O 1
ATOM 795 N N . ASN A 1 104 ? 44.543 2.964 -46.267 1.00 55.06 104 ASN A N 1
ATOM 796 C CA . ASN A 1 104 ? 45.566 2.331 -47.084 1.00 55.06 104 ASN A CA 1
ATOM 797 C C . ASN A 1 104 ? 45.961 3.314 -48.189 1.00 55.06 104 ASN A C 1
ATOM 799 O O . ASN A 1 104 ? 45.264 3.381 -49.199 1.00 55.06 104 ASN A O 1
ATOM 803 N N . GLU A 1 105 ? 47.073 4.027 -48.009 1.00 44.19 105 GLU A N 1
ATOM 804 C CA . GLU A 1 105 ? 48.000 4.378 -49.100 1.00 44.19 105 GLU A CA 1
ATOM 805 C C . GLU A 1 105 ? 49.386 4.761 -48.569 1.00 44.19 105 GLU A C 1
ATOM 807 O O . GLU A 1 105 ? 49.465 5.608 -47.650 1.00 44.19 105 GLU A O 1
#

Radius of gyration: 26.98 Å; chains: 1; bounding box: 63×16×90 Å

Sequence (105 aa):
MIDPTDREKAIAACAVAVGIVAGMWVGLWLLPAEALNVPMDVTKRQGETYTSPEFRPVPSSFLIVTITAPALAIYYSYVKLSEFDDELGDQDETDDQLTEPIINE

Foldseek 3Di:
DDDDDLVVVLVVLQVVLVVVLVVLVVVVVPDDVVLVDADWDFDQDPNDTDTDGPDHSDDPCSVVSNPVSNVVSVVSNVVSVVVVVVVVVVVVVVVVVVPDPPPDD

pLDDT: mean 73.24, std 11.92, range [44.19, 90.31]